Protein AF-A0A1G7DRK3-F1 (afdb_monomer_lite)

Structure (mmCIF, N/CA/C/O backbone):
data_AF-A0A1G7DRK3-F1
#
_entry.id   AF-A0A1G7DRK3-F1
#
loop_
_atom_site.group_PDB
_atom_site.id
_atom_site.type_symbol
_atom_site.label_atom_id
_atom_site.label_alt_id
_atom_site.label_comp_id
_atom_site.label_asym_id
_atom_site.label_entity_id
_atom_site.label_seq_id
_atom_site.pdbx_PDB_ins_code
_atom_site.Cartn_x
_atom_site.Cartn_y
_atom_site.Cartn_z
_atom_site.occupancy
_atom_site.B_iso_or_equiv
_atom_site.auth_seq_id
_atom_site.auth_comp_id
_atom_site.auth_asym_id
_atom_site.auth_atom_id
_atom_site.pdbx_PDB_model_num
ATOM 1 N N . MET A 1 1 ? 15.505 -1.068 -18.587 1.00 38.09 1 MET A N 1
ATOM 2 C CA . MET A 1 1 ? 15.175 -2.431 -18.126 1.00 38.09 1 MET A CA 1
ATOM 3 C C . MET A 1 1 ? 14.873 -2.312 -16.651 1.00 38.09 1 MET A C 1
ATOM 5 O O . MET A 1 1 ? 15.730 -1.809 -15.939 1.00 38.09 1 MET A O 1
ATOM 9 N N . ALA A 1 2 ? 13.656 -2.634 -16.215 1.00 47.28 2 ALA A N 1
ATOM 10 C CA . ALA A 1 2 ? 13.397 -2.759 -14.786 1.00 47.28 2 ALA A CA 1
ATOM 11 C C . ALA A 1 2 ? 14.205 -3.967 -14.313 1.00 47.28 2 ALA A C 1
ATOM 13 O O . ALA A 1 2 ? 13.972 -5.076 -14.792 1.00 47.28 2 ALA A O 1
ATOM 14 N N . ASP A 1 3 ? 15.206 -3.724 -13.476 1.00 49.28 3 ASP A N 1
ATOM 15 C CA . ASP A 1 3 ? 15.995 -4.768 -12.837 1.00 49.28 3 ASP A CA 1
ATOM 16 C C . ASP A 1 3 ? 15.068 -5.435 -11.812 1.00 49.28 3 ASP A C 1
ATOM 18 O O . ASP A 1 3 ? 14.910 -4.987 -10.676 1.00 49.28 3 ASP A O 1
ATOM 22 N N . GLY A 1 4 ? 14.262 -6.379 -12.299 1.00 63.75 4 GLY A N 1
ATOM 23 C CA . GLY A 1 4 ? 13.249 -7.053 -11.509 1.00 63.75 4 GLY A CA 1
ATOM 24 C C . GLY A 1 4 ? 13.946 -7.998 -10.551 1.00 63.75 4 GLY A C 1
ATOM 25 O O . GLY A 1 4 ? 14.377 -9.065 -10.974 1.00 63.75 4 GLY A O 1
ATOM 26 N N . ASP A 1 5 ? 14.066 -7.594 -9.285 1.00 75.56 5 ASP A N 1
ATOM 27 C CA . ASP A 1 5 ? 14.557 -8.433 -8.191 1.00 75.56 5 ASP A CA 1
ATOM 28 C C . ASP A 1 5 ? 13.891 -9.833 -8.274 1.00 75.56 5 ASP A C 1
ATOM 30 O O . ASP A 1 5 ? 12.685 -9.960 -8.025 1.00 75.56 5 ASP A O 1
ATOM 34 N N . PRO A 1 6 ? 14.637 -10.899 -8.639 1.00 79.25 6 PRO A N 1
ATOM 35 C CA . PRO A 1 6 ? 14.065 -12.229 -8.865 1.00 79.25 6 PRO A CA 1
ATOM 36 C C . PRO A 1 6 ? 13.490 -12.864 -7.594 1.00 79.25 6 PRO A C 1
ATOM 38 O O . PRO A 1 6 ? 12.712 -13.825 -7.660 1.00 79.25 6 PRO A O 1
ATOM 41 N N . ALA A 1 7 ? 13.904 -12.390 -6.415 1.00 85.81 7 ALA A N 1
ATOM 42 C CA . ALA A 1 7 ? 13.285 -12.781 -5.157 1.00 85.81 7 ALA A CA 1
ATOM 43 C C . ALA A 1 7 ? 11.914 -12.109 -5.020 1.00 85.81 7 ALA A C 1
ATOM 45 O O . ALA A 1 7 ? 10.926 -12.787 -4.733 1.00 85.81 7 ALA A O 1
ATOM 46 N N . TRP A 1 8 ? 11.832 -10.813 -5.329 1.00 90.75 8 TRP A N 1
ATOM 47 C CA . TRP A 1 8 ? 10.576 -10.072 -5.286 1.00 90.75 8 TRP A CA 1
ATOM 48 C C . TRP A 1 8 ? 9.524 -10.633 -6.239 1.00 90.75 8 TRP A C 1
ATOM 50 O O . TRP A 1 8 ? 8.400 -10.843 -5.805 1.00 90.75 8 TRP A O 1
ATOM 60 N N . THR A 1 9 ? 9.858 -10.980 -7.486 1.00 89.50 9 THR A N 1
ATOM 61 C CA . THR A 1 9 ? 8.869 -11.546 -8.430 1.00 89.50 9 THR A CA 1
ATOM 62 C C . THR A 1 9 ? 8.142 -12.776 -7.866 1.00 89.50 9 THR A C 1
ATOM 64 O O . THR A 1 9 ? 6.960 -12.987 -8.135 1.00 89.50 9 THR A O 1
ATOM 67 N N . ARG A 1 10 ? 8.821 -13.583 -7.038 1.00 90.06 10 ARG A N 1
ATOM 68 C CA . ARG A 1 10 ? 8.223 -14.751 -6.370 1.00 90.06 10 ARG A CA 1
ATOM 69 C C . ARG A 1 10 ? 7.363 -14.363 -5.164 1.00 90.06 10 ARG A C 1
ATOM 71 O O . ARG A 1 10 ? 6.349 -15.010 -4.906 1.00 90.06 10 ARG A O 1
ATOM 78 N N . LEU A 1 11 ? 7.757 -13.319 -4.439 1.00 94.25 11 LEU A N 1
ATOM 79 C CA . LEU A 1 11 ? 7.094 -12.852 -3.219 1.00 94.25 11 LEU A CA 1
ATOM 80 C C . LEU A 1 11 ? 5.983 -11.827 -3.475 1.00 94.25 11 LEU A C 1
ATOM 82 O O . LEU A 1 11 ? 5.108 -11.679 -2.627 1.00 94.25 11 LEU A O 1
ATOM 86 N N . GLU A 1 12 ? 5.952 -11.182 -4.640 1.00 94.75 12 GLU A N 1
ATOM 87 C CA . GLU A 1 12 ? 5.025 -10.098 -4.981 1.00 94.75 12 GLU A CA 1
ATOM 88 C C . GLU A 1 12 ? 3.570 -10.508 -4.751 1.00 94.75 12 GLU A C 1
ATOM 90 O O . GLU A 1 12 ? 2.790 -9.780 -4.143 1.00 94.75 12 GLU A O 1
ATOM 95 N N . SER A 1 13 ? 3.202 -11.721 -5.173 1.00 95.06 13 SER A N 1
ATOM 96 C CA . SER A 1 13 ? 1.843 -12.233 -4.979 1.00 95.06 13 SER A CA 1
ATOM 97 C C . SER A 1 13 ? 1.489 -12.425 -3.503 1.00 95.06 13 SER A C 1
ATOM 99 O O . SER A 1 13 ? 0.324 -12.282 -3.142 1.00 95.06 13 SER A O 1
ATOM 101 N N . ARG A 1 14 ? 2.465 -12.766 -2.649 1.00 95.75 14 ARG A N 1
ATOM 102 C CA . ARG A 1 14 ? 2.270 -12.851 -1.195 1.00 95.75 14 ARG A CA 1
ATOM 103 C C . ARG A 1 14 ? 2.146 -11.452 -0.603 1.00 95.75 14 ARG A C 1
ATOM 105 O O . ARG A 1 14 ? 1.147 -11.198 0.055 1.00 95.75 14 ARG A O 1
ATOM 112 N N . GLY A 1 15 ? 3.086 -10.556 -0.905 1.00 96.69 15 GLY A N 1
ATOM 113 C CA . GLY A 1 15 ? 3.063 -9.170 -0.430 1.00 96.69 15 GLY A CA 1
ATOM 114 C C . GLY A 1 15 ? 1.763 -8.455 -0.787 1.00 96.69 15 GLY A C 1
ATOM 115 O O . GLY A 1 15 ? 1.100 -7.894 0.076 1.00 96.69 15 GLY A O 1
ATOM 116 N N . ARG A 1 16 ? 1.298 -8.599 -2.032 1.00 96.19 16 ARG A N 1
ATOM 117 C CA . ARG A 1 16 ? 0.003 -8.063 -2.470 1.00 96.19 16 ARG A CA 1
ATOM 118 C C . ARG A 1 16 ? -1.175 -8.604 -1.657 1.00 96.19 16 ARG A C 1
ATOM 120 O O . ARG A 1 16 ? -2.067 -7.839 -1.311 1.00 96.19 16 ARG A O 1
ATOM 127 N N . ARG A 1 17 ? -1.198 -9.906 -1.348 1.00 96.56 17 ARG A N 1
ATOM 128 C CA . ARG A 1 17 ? -2.266 -10.485 -0.515 1.00 96.56 17 ARG A CA 1
ATOM 129 C C . ARG A 1 17 ? -2.235 -9.937 0.908 1.00 96.56 17 ARG A C 1
ATOM 131 O O . ARG A 1 17 ? -3.295 -9.638 1.441 1.00 96.56 17 ARG A O 1
ATOM 138 N N . GLU A 1 18 ? -1.056 -9.811 1.508 1.00 97.38 18 GLU A N 1
ATOM 139 C CA . GLU A 1 18 ? -0.918 -9.234 2.849 1.00 97.38 18 GLU A CA 1
ATOM 140 C C . GLU A 1 18 ? -1.345 -7.762 2.873 1.00 97.38 18 GLU A C 1
ATOM 142 O O . GLU A 1 18 ? -2.038 -7.333 3.793 1.00 97.38 18 GLU A O 1
ATOM 147 N N . LEU A 1 19 ? -1.000 -7.010 1.823 1.00 97.00 19 LEU A N 1
ATOM 148 C CA . LEU A 1 19 ? -1.409 -5.621 1.660 1.00 97.00 19 LEU A CA 1
ATOM 149 C C . LEU A 1 19 ? -2.930 -5.488 1.540 1.00 97.00 19 LEU A C 1
ATOM 151 O O . LEU A 1 19 ? -3.522 -4.673 2.243 1.00 97.00 19 LEU A O 1
ATOM 155 N N . GLN A 1 20 ? -3.568 -6.323 0.712 1.00 96.75 20 GLN A N 1
ATOM 156 C CA . GLN A 1 20 ? -5.026 -6.349 0.586 1.00 96.75 20 GLN A CA 1
ATOM 157 C C . GLN A 1 20 ? -5.690 -6.663 1.932 1.00 96.75 20 GLN A C 1
ATOM 159 O O . GLN A 1 20 ? -6.591 -5.952 2.353 1.00 96.75 20 GLN A O 1
ATOM 164 N N . GLN A 1 21 ? -5.189 -7.661 2.664 1.00 96.62 21 GLN A N 1
ATOM 165 C CA . GLN A 1 21 ? -5.720 -7.976 3.991 1.00 96.62 21 GLN A CA 1
ATOM 166 C C . GLN A 1 21 ? -5.502 -6.840 5.001 1.00 96.62 21 GLN A C 1
ATOM 168 O O . GLN A 1 21 ? -6.325 -6.645 5.890 1.00 96.62 21 GLN A O 1
ATOM 173 N N . GLY A 1 22 ? -4.386 -6.112 4.916 1.00 96.94 22 GLY A N 1
ATOM 174 C CA . GLY A 1 22 ? -4.134 -4.938 5.750 1.00 96.94 22 GLY A CA 1
ATOM 175 C C . GLY A 1 22 ? -5.131 -3.814 5.487 1.00 96.94 22 GLY A C 1
ATOM 176 O O . GLY A 1 22 ? -5.681 -3.259 6.434 1.00 96.94 22 GLY A O 1
ATOM 177 N N . LEU A 1 23 ? -5.401 -3.532 4.211 1.00 96.31 23 LEU A N 1
ATOM 178 C CA . LEU A 1 23 ? -6.423 -2.580 3.774 1.00 96.31 23 LEU A CA 1
ATOM 179 C C . LEU A 1 23 ? -7.814 -2.980 4.283 1.00 96.31 23 LEU A C 1
ATOM 181 O O . LEU A 1 23 ? -8.479 -2.176 4.937 1.00 96.31 23 LEU A O 1
ATOM 185 N N . ASP A 1 24 ? -8.189 -4.249 4.106 1.00 96.25 24 ASP A N 1
ATOM 186 C CA . ASP A 1 24 ? -9.466 -4.787 4.582 1.00 96.25 24 ASP A CA 1
ATOM 187 C C . ASP A 1 24 ? -9.602 -4.639 6.113 1.00 96.25 24 ASP A C 1
ATOM 189 O O . ASP A 1 24 ? -10.647 -4.226 6.615 1.00 96.25 24 ASP A O 1
ATOM 193 N N . ARG A 1 25 ? -8.532 -4.919 6.877 1.00 96.06 25 ARG A N 1
ATOM 194 C CA . ARG A 1 25 ? -8.505 -4.751 8.346 1.00 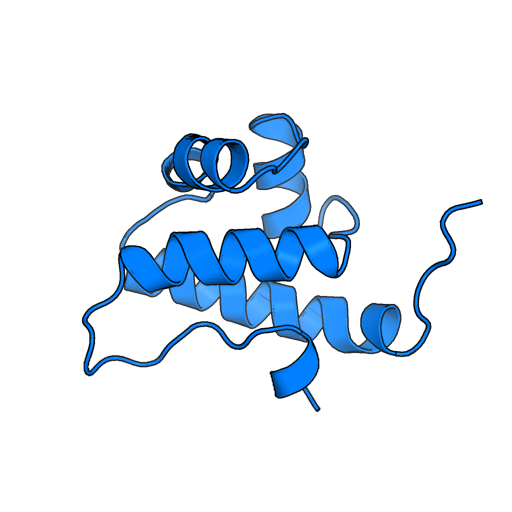96.06 25 ARG A CA 1
ATOM 195 C C . ARG A 1 25 ? -8.605 -3.292 8.780 1.00 96.06 25 ARG A C 1
ATOM 197 O O . ARG A 1 25 ? -9.185 -3.017 9.827 1.00 96.06 25 ARG A O 1
ATOM 204 N N . ALA A 1 26 ? -8.031 -2.376 8.006 1.00 94.06 26 ALA A N 1
ATOM 205 C CA . ALA A 1 26 ? -8.117 -0.943 8.259 1.00 94.06 26 ALA A CA 1
ATOM 206 C C . ALA A 1 26 ? -9.471 -0.346 7.825 1.00 94.06 26 ALA A C 1
ATOM 208 O O . ALA A 1 26 ? -9.749 0.809 8.145 1.00 94.06 26 ALA A O 1
ATOM 209 N N . GLY A 1 27 ? -10.310 -1.106 7.107 1.00 95.00 27 GLY A N 1
ATOM 210 C CA . GLY A 1 27 ? -11.545 -0.597 6.510 1.00 95.00 27 GLY A CA 1
ATOM 211 C C . GLY A 1 27 ? -11.278 0.436 5.413 1.00 95.00 27 GLY A C 1
ATOM 212 O O . GLY A 1 27 ? -12.038 1.394 5.277 1.00 95.00 27 GLY A O 1
ATOM 213 N N . LEU A 1 28 ? -10.169 0.280 4.683 1.00 94.25 28 LEU A N 1
ATOM 214 C CA . LEU A 1 28 ? -9.700 1.220 3.670 1.00 94.25 28 LEU A CA 1
ATOM 215 C C . LEU A 1 28 ? -9.644 0.556 2.301 1.00 94.25 28 LEU A C 1
ATOM 217 O O . LEU A 1 28 ? -9.205 -0.581 2.171 1.00 94.25 28 LEU A O 1
ATOM 221 N N . ASP A 1 29 ? -9.976 1.328 1.275 1.00 91.94 29 ASP A N 1
ATOM 222 C CA . ASP A 1 29 ? -9.638 0.980 -0.099 1.00 91.94 29 ASP A CA 1
ATOM 223 C C . ASP A 1 29 ? -8.259 1.533 -0.470 1.00 91.94 29 ASP A C 1
ATOM 225 O O . ASP A 1 29 ? -7.739 2.465 0.147 1.00 91.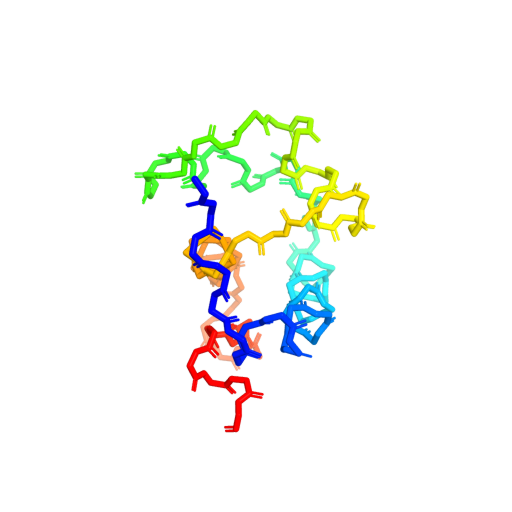94 29 ASP A O 1
ATOM 229 N N . ALA A 1 30 ? -7.663 0.979 -1.524 1.00 89.31 30 ALA A N 1
ATOM 230 C CA . ALA A 1 30 ? -6.334 1.367 -1.987 1.00 89.31 30 ALA A CA 1
ATOM 231 C C . ALA A 1 30 ? -6.233 2.868 -2.350 1.00 89.31 30 ALA A C 1
ATOM 233 O O . ALA A 1 30 ? -5.208 3.501 -2.107 1.00 89.31 30 ALA A O 1
ATOM 234 N N . ASP A 1 31 ? -7.317 3.456 -2.861 1.00 92.19 31 ASP A N 1
ATOM 235 C CA . ASP A 1 31 ? -7.407 4.895 -3.143 1.00 92.19 31 ASP A CA 1
ATOM 236 C C . ASP A 1 31 ? -7.299 5.749 -1.862 1.00 92.19 31 ASP A C 1
ATOM 238 O O . ASP A 1 31 ? -6.648 6.793 -1.841 1.00 92.19 31 ASP A O 1
ATOM 242 N N . ALA A 1 32 ? -7.830 5.258 -0.736 1.00 93.06 32 ALA A N 1
ATOM 243 C CA . ALA A 1 32 ? -7.829 5.975 0.540 1.00 93.06 32 ALA A CA 1
ATOM 244 C C . ALA A 1 32 ? -6.428 6.124 1.164 1.00 93.06 32 ALA A C 1
ATOM 246 O O . ALA A 1 32 ? -6.220 7.004 2.003 1.00 93.06 32 ALA A O 1
ATOM 247 N N . VAL A 1 33 ? -5.465 5.286 0.762 1.00 94.75 33 VAL A N 1
ATOM 248 C CA . VAL A 1 33 ? -4.063 5.350 1.219 1.00 94.75 33 VAL A CA 1
ATOM 249 C C . VAL A 1 33 ? -3.129 6.011 0.201 1.00 94.75 33 VAL A C 1
ATOM 251 O O . VAL A 1 33 ? -1.932 6.139 0.460 1.00 94.75 33 VAL A O 1
ATOM 254 N N . TRP A 1 34 ? -3.650 6.468 -0.944 1.00 97.06 34 TRP A N 1
ATOM 255 C CA . TRP A 1 34 ? -2.833 7.042 -2.016 1.00 97.06 34 TRP A CA 1
ATOM 256 C C . TRP A 1 34 ? -2.093 8.316 -1.588 1.00 97.06 34 TRP A C 1
ATOM 258 O O . TRP A 1 34 ? -0.909 8.468 -1.883 1.00 97.06 34 TRP A O 1
ATOM 268 N N . VAL A 1 35 ? -2.750 9.208 -0.839 1.00 96.25 35 VAL A N 1
ATOM 269 C CA . VAL A 1 35 ? -2.134 10.463 -0.364 1.00 96.25 35 VAL A CA 1
ATOM 270 C C . VAL A 1 35 ? -0.969 10.197 0.599 1.00 96.25 35 VAL A C 1
ATOM 272 O O . VAL A 1 35 ? 0.082 10.838 0.491 1.00 96.25 35 VAL A O 1
ATOM 275 N N . ASP A 1 36 ? -1.113 9.222 1.498 1.00 96.75 36 ASP A N 1
ATOM 276 C CA . ASP A 1 36 ? -0.041 8.825 2.419 1.00 96.75 36 ASP A CA 1
ATOM 277 C C . ASP A 1 36 ? 1.120 8.193 1.640 1.00 96.75 36 ASP A C 1
ATOM 279 O O . ASP A 1 36 ? 2.277 8.569 1.827 1.00 96.75 36 ASP A O 1
ATOM 283 N N . TYR A 1 37 ? 0.813 7.307 0.687 1.00 97.56 37 TYR A N 1
ATOM 284 C CA . TYR A 1 37 ? 1.795 6.720 -0.226 1.00 97.56 37 TYR A CA 1
ATOM 285 C C . TYR A 1 37 ? 2.603 7.788 -0.985 1.00 97.56 37 TYR A C 1
ATOM 287 O O . TYR A 1 37 ? 3.831 7.695 -1.046 1.00 97.56 37 TYR A O 1
ATOM 295 N N . LEU A 1 38 ? 1.953 8.832 -1.515 1.00 97.44 38 LEU A N 1
ATOM 296 C CA . LEU A 1 38 ? 2.643 9.947 -2.176 1.00 97.44 38 LEU A CA 1
ATOM 297 C C . LEU A 1 38 ? 3.546 10.725 -1.214 1.00 97.44 38 LEU A C 1
ATOM 299 O O . LEU A 1 38 ? 4.679 11.053 -1.566 1.00 97.44 38 LEU A O 1
ATOM 303 N N . THR A 1 39 ? 3.078 10.984 0.009 1.00 97.75 39 THR A N 1
ATOM 304 C CA . THR A 1 39 ? 3.853 11.694 1.042 1.00 97.75 39 THR A CA 1
ATOM 305 C C . THR A 1 39 ? 5.124 10.929 1.427 1.00 97.75 39 THR A C 1
ATOM 307 O O . THR A 1 39 ? 6.151 11.535 1.727 1.00 97.75 39 THR A O 1
ATOM 310 N N . LEU A 1 40 ? 5.094 9.598 1.335 1.00 97.56 40 LEU A N 1
ATOM 311 C CA . LEU A 1 40 ? 6.246 8.720 1.561 1.00 97.56 40 LEU A CA 1
ATOM 312 C C . LEU A 1 40 ? 7.177 8.598 0.333 1.00 97.56 40 LEU A C 1
ATOM 314 O O . LEU A 1 40 ? 8.149 7.840 0.349 1.00 97.56 40 LEU A O 1
ATOM 318 N N . GLY A 1 41 ? 6.911 9.344 -0.744 1.00 97.31 41 GLY A N 1
ATOM 319 C CA . GLY A 1 41 ? 7.705 9.330 -1.974 1.00 97.31 41 GLY A CA 1
ATOM 320 C C . GLY A 1 41 ? 7.275 8.257 -2.976 1.00 97.31 41 GLY A C 1
ATOM 321 O O . GLY A 1 41 ? 8.105 7.768 -3.756 1.00 97.31 41 GLY A O 1
ATOM 322 N N . GLY A 1 42 ? 6.009 7.851 -2.923 1.00 97.19 42 GLY A N 1
ATOM 323 C CA . GLY A 1 42 ? 5.339 7.091 -3.966 1.00 97.19 42 GLY A CA 1
ATOM 324 C C . GLY A 1 42 ? 5.158 7.901 -5.253 1.00 97.19 42 GLY A C 1
ATOM 325 O O . GLY A 1 42 ? 5.151 9.129 -5.230 1.00 97.19 42 GLY A O 1
ATOM 326 N N . ALA A 1 43 ? 5.039 7.215 -6.388 1.00 97.00 43 ALA A N 1
ATOM 327 C CA . ALA A 1 43 ? 4.969 7.844 -7.711 1.00 97.00 43 ALA A CA 1
ATOM 328 C C . ALA A 1 43 ? 3.844 7.305 -8.610 1.00 97.00 43 ALA A C 1
ATOM 330 O O . ALA A 1 43 ? 3.629 7.836 -9.700 1.00 97.00 43 ALA A O 1
ATOM 331 N N . LEU A 1 44 ? 3.132 6.255 -8.191 1.00 97.38 44 LEU A N 1
ATOM 332 C CA . LEU A 1 44 ? 1.968 5.760 -8.921 1.00 97.38 44 LEU A CA 1
ATOM 333 C C . LEU A 1 44 ? 0.808 6.763 -8.852 1.00 97.38 44 LEU A C 1
ATOM 335 O O . LEU A 1 44 ? 0.547 7.379 -7.815 1.00 97.38 44 LEU A O 1
ATOM 339 N N . SER A 1 45 ? 0.086 6.885 -9.966 1.00 96.94 45 SER A N 1
ATOM 340 C CA . SER A 1 45 ? -1.238 7.505 -9.972 1.00 96.94 45 SER A CA 1
ATOM 341 C C . SER A 1 45 ? -2.203 6.703 -9.084 1.00 96.94 45 SER A C 1
ATOM 343 O O . SER A 1 45 ? -1.946 5.531 -8.799 1.00 96.94 45 SER A O 1
ATOM 345 N N . ALA A 1 46 ? -3.314 7.310 -8.660 1.00 95.94 46 ALA A N 1
ATOM 346 C CA . ALA A 1 46 ? -4.342 6.609 -7.886 1.00 95.94 46 ALA A CA 1
ATOM 347 C C . ALA A 1 46 ? -4.843 5.351 -8.624 1.00 95.94 46 ALA A C 1
ATOM 349 O O . ALA A 1 46 ? -4.848 4.255 -8.062 1.00 95.94 46 ALA A O 1
ATOM 350 N N . ASP A 1 47 ? -5.137 5.477 -9.923 1.00 96.88 47 ASP A N 1
ATOM 351 C CA . ASP A 1 47 ? -5.572 4.359 -10.767 1.00 96.88 47 ASP A CA 1
ATOM 352 C C . ASP A 1 47 ? -4.512 3.251 -10.877 1.00 96.88 47 ASP A C 1
ATOM 354 O O . ASP A 1 47 ? -4.836 2.064 -10.777 1.00 96.88 47 ASP A O 1
ATOM 358 N N . ASP A 1 48 ? -3.235 3.611 -11.051 1.00 97.19 48 ASP A N 1
ATOM 359 C CA . ASP A 1 48 ? -2.143 2.634 -11.114 1.00 97.19 48 ASP A CA 1
ATOM 360 C C . ASP A 1 48 ? -1.915 1.927 -9.776 1.00 97.19 48 ASP A C 1
ATOM 362 O O . ASP A 1 48 ? -1.607 0.733 -9.765 1.00 97.19 48 ASP A O 1
ATOM 366 N N . LEU A 1 49 ? -2.064 2.639 -8.657 1.00 96.88 49 LEU A N 1
ATOM 367 C CA . LEU A 1 49 ? -1.981 2.067 -7.316 1.00 96.88 49 LEU A CA 1
ATOM 368 C C . LEU A 1 49 ? -3.112 1.055 -7.116 1.00 96.88 49 LEU A C 1
ATOM 370 O O . LEU A 1 49 ? -2.847 -0.093 -6.756 1.00 96.88 49 LEU A O 1
ATOM 374 N N . VAL A 1 50 ? -4.355 1.431 -7.430 1.00 96.62 50 VAL A N 1
ATOM 375 C CA . VAL A 1 50 ? -5.515 0.528 -7.374 1.00 96.62 50 VAL A CA 1
ATOM 376 C C . VAL A 1 50 ? -5.304 -0.685 -8.287 1.00 96.62 50 VAL A C 1
ATOM 378 O O . VAL A 1 50 ? -5.597 -1.819 -7.903 1.00 96.62 50 VAL A O 1
ATOM 381 N N . ALA A 1 51 ? -4.767 -0.493 -9.494 1.00 96.94 51 ALA A N 1
ATOM 382 C CA . ALA A 1 51 ? -4.441 -1.590 -10.399 1.00 96.94 51 ALA A CA 1
ATOM 383 C C . ALA A 1 51 ? -3.345 -2.511 -9.834 1.00 96.94 51 ALA A C 1
ATOM 385 O O . ALA A 1 51 ? -3.459 -3.731 -9.967 1.00 96.94 51 ALA A O 1
ATOM 386 N N . ALA A 1 52 ? -2.314 -1.960 -9.189 1.00 95.81 52 ALA A N 1
ATOM 387 C CA . ALA A 1 52 ? -1.225 -2.728 -8.591 1.00 95.81 52 ALA A CA 1
ATOM 388 C C . ALA A 1 52 ? -1.699 -3.559 -7.388 1.00 95.81 52 ALA A C 1
ATOM 390 O O . ALA A 1 52 ? -1.429 -4.761 -7.323 1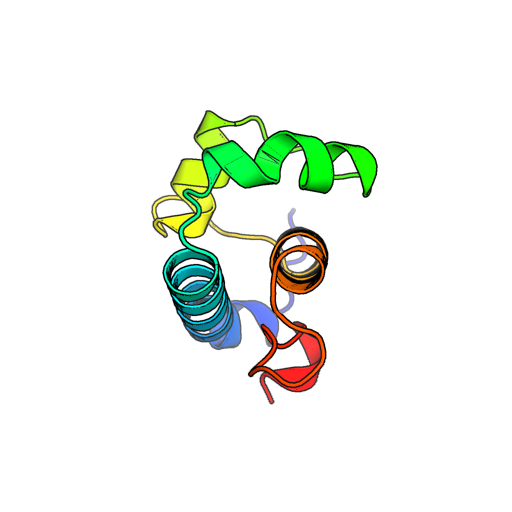.00 95.81 52 ALA A O 1
ATOM 391 N N . VAL A 1 53 ? -2.481 -2.958 -6.486 1.00 95.56 53 VAL A N 1
ATOM 392 C CA . VAL A 1 53 ? -3.084 -3.644 -5.329 1.00 95.56 53 VAL A CA 1
ATOM 393 C C . VAL A 1 53 ? -4.050 -4.744 -5.781 1.00 95.56 53 VAL A C 1
ATOM 395 O O . VAL A 1 53 ? -3.995 -5.858 -5.267 1.00 95.56 53 VAL A O 1
ATOM 398 N N . ALA A 1 54 ? -4.840 -4.497 -6.830 1.00 94.56 54 ALA A N 1
ATOM 399 C CA . ALA A 1 54 ? -5.724 -5.499 -7.432 1.00 94.56 54 ALA A CA 1
ATOM 400 C C . ALA A 1 54 ? -4.990 -6.573 -8.266 1.00 94.56 54 ALA A C 1
ATOM 402 O O . ALA A 1 54 ? -5.626 -7.471 -8.817 1.00 94.56 54 ALA A O 1
ATOM 403 N N . GLY A 1 55 ? -3.665 -6.484 -8.421 1.00 94.81 55 GLY A N 1
ATOM 404 C CA . GLY A 1 55 ? -2.867 -7.443 -9.194 1.00 94.81 55 GLY A CA 1
ATOM 405 C C . GLY A 1 55 ? -3.034 -7.342 -10.711 1.00 94.81 55 GLY A C 1
ATOM 406 O O . GLY A 1 55 ? -2.626 -8.247 -11.433 1.00 94.81 55 GLY A O 1
ATOM 407 N N . ARG A 1 56 ? -3.613 -6.241 -11.203 1.00 96.62 56 ARG A N 1
ATOM 408 C CA . ARG A 1 56 ? -3.726 -5.906 -12.633 1.00 96.62 56 ARG A CA 1
ATOM 409 C C . ARG A 1 56 ? -2.456 -5.250 -13.186 1.00 96.62 56 ARG A C 1
ATOM 411 O O . ARG A 1 56 ? -2.310 -5.120 -14.397 1.00 96.62 56 ARG A O 1
ATOM 418 N N . ARG A 1 57 ? -1.542 -4.846 -12.301 1.00 94.19 57 ARG A N 1
ATOM 419 C CA . ARG A 1 57 ? -0.231 -4.263 -12.596 1.00 94.19 57 ARG A CA 1
ATOM 420 C C . ARG A 1 57 ? 0.810 -4.863 -11.649 1.00 94.19 57 ARG A C 1
ATOM 422 O O . ARG A 1 57 ? 0.484 -5.177 -10.507 1.00 94.19 57 ARG A O 1
ATOM 429 N N . ALA A 1 58 ? 2.049 -4.995 -12.119 1.00 94.12 58 ALA A N 1
ATOM 430 C CA . ALA A 1 58 ? 3.164 -5.380 -11.261 1.00 94.12 58 ALA A CA 1
ATOM 431 C C . ALA A 1 58 ? 3.407 -4.307 -10.190 1.00 94.12 58 ALA A C 1
ATOM 433 O O . ALA A 1 58 ? 3.509 -3.117 -10.508 1.00 94.12 58 ALA A O 1
ATOM 434 N N . LEU A 1 59 ? 3.520 -4.728 -8.935 1.00 94.88 59 LE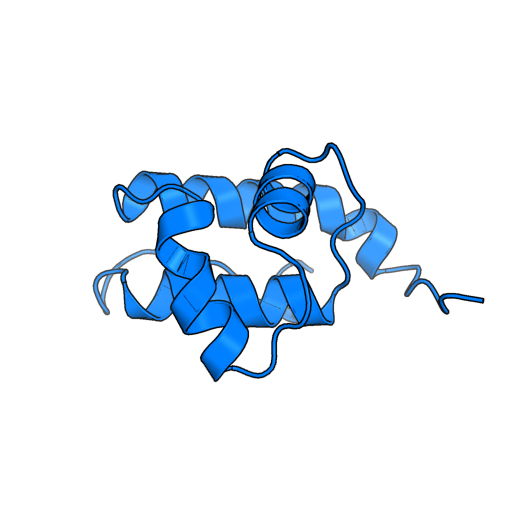U A N 1
ATOM 435 C CA . LEU A 1 59 ? 3.860 -3.840 -7.829 1.00 94.88 59 LEU A CA 1
ATOM 436 C C . LEU A 1 59 ? 5.362 -3.931 -7.580 1.00 94.88 59 LEU A C 1
ATOM 438 O O . LEU A 1 59 ? 5.859 -5.012 -7.289 1.00 94.88 59 LEU A O 1
ATOM 442 N N . ALA A 1 60 ? 6.106 -2.831 -7.701 1.00 94.56 60 ALA A N 1
ATOM 443 C CA . ALA A 1 60 ? 7.536 -2.859 -7.407 1.00 94.56 60 ALA A CA 1
ATOM 444 C C . ALA A 1 60 ? 7.778 -3.047 -5.902 1.00 94.56 60 ALA A C 1
ATOM 446 O O . ALA A 1 60 ? 7.007 -2.562 -5.076 1.00 94.56 60 ALA A O 1
ATOM 447 N N . ARG A 1 61 ? 8.894 -3.691 -5.543 1.00 95.81 61 ARG A N 1
ATOM 448 C CA . ARG A 1 61 ? 9.277 -3.954 -4.146 1.00 95.81 61 ARG A CA 1
ATOM 449 C C . ARG A 1 61 ? 9.243 -2.698 -3.268 1.00 95.81 61 ARG A C 1
ATOM 451 O O . ARG A 1 61 ? 8.683 -2.717 -2.181 1.00 95.81 61 ARG A O 1
ATOM 458 N N . ARG A 1 62 ? 9.795 -1.589 -3.772 1.00 96.25 62 ARG A N 1
ATOM 459 C CA . ARG A 1 62 ? 9.774 -0.298 -3.070 1.00 96.25 62 ARG A CA 1
ATOM 460 C C . ARG A 1 62 ? 8.347 0.202 -2.855 1.00 96.25 62 ARG A C 1
ATOM 462 O O . ARG A 1 62 ? 8.025 0.633 -1.759 1.00 96.25 62 ARG A O 1
ATOM 469 N N . ASP A 1 63 ? 7.504 0.147 -3.884 1.00 97.25 63 ASP A N 1
ATOM 470 C CA . ASP A 1 63 ? 6.120 0.615 -3.781 1.00 97.25 63 ASP A CA 1
ATOM 471 C C . ASP A 1 63 ? 5.306 -0.237 -2.805 1.00 97.25 63 ASP A C 1
ATOM 473 O O . ASP A 1 63 ? 4.517 0.309 -2.041 1.00 97.25 63 ASP A O 1
ATOM 477 N N . HIS A 1 64 ? 5.547 -1.551 -2.762 1.00 97.31 64 HIS A N 1
ATOM 478 C CA . HIS A 1 64 ? 4.986 -2.415 -1.727 1.00 97.31 64 HIS A CA 1
ATOM 479 C C . HIS A 1 64 ? 5.359 -1.939 -0.323 1.00 97.31 64 HIS A C 1
ATOM 481 O O . HIS A 1 64 ? 4.477 -1.824 0.519 1.00 97.31 64 HIS A O 1
ATOM 487 N N . ASP A 1 65 ? 6.630 -1.629 -0.070 1.00 98.12 65 ASP A N 1
ATOM 488 C CA . ASP A 1 65 ? 7.077 -1.228 1.267 1.00 98.12 65 ASP A CA 1
ATOM 489 C C . ASP A 1 65 ? 6.506 0.131 1.687 1.00 98.12 65 ASP A C 1
ATOM 491 O O . ASP A 1 65 ? 6.132 0.312 2.845 1.00 98.12 65 ASP A O 1
ATOM 495 N N . LEU A 1 66 ? 6.349 1.062 0.743 1.00 98.38 66 LEU A N 1
ATOM 496 C CA . LEU A 1 66 ? 5.667 2.333 0.996 1.00 98.38 66 LEU A CA 1
ATOM 497 C C . LEU A 1 66 ? 4.183 2.135 1.321 1.00 98.38 66 LEU A C 1
ATOM 499 O O . LEU A 1 66 ? 3.669 2.754 2.250 1.00 98.38 66 LEU A O 1
ATOM 503 N N . LEU A 1 67 ? 3.494 1.260 0.584 1.00 97.81 67 LEU A N 1
ATOM 504 C CA . LEU A 1 67 ? 2.089 0.944 0.842 1.00 97.81 67 LEU A CA 1
ATOM 505 C C . LEU A 1 67 ? 1.916 0.194 2.163 1.00 97.81 67 LEU A C 1
ATOM 507 O O . LEU A 1 67 ? 1.015 0.519 2.931 1.00 97.81 67 LEU A O 1
ATOM 511 N N . ALA A 1 68 ? 2.799 -0.761 2.461 1.00 98.00 68 ALA A N 1
ATOM 512 C CA . ALA A 1 68 ? 2.826 -1.455 3.740 1.00 98.00 68 ALA A CA 1
ATOM 513 C C . ALA A 1 68 ? 2.985 -0.450 4.882 1.00 98.00 68 ALA A C 1
ATOM 515 O O . ALA A 1 68 ? 2.229 -0.523 5.843 1.00 98.00 68 ALA A O 1
ATOM 516 N N . HIS A 1 69 ? 3.893 0.525 4.753 1.00 98.19 69 HIS A N 1
ATOM 517 C CA . HIS A 1 69 ? 4.056 1.599 5.731 1.00 98.19 69 HIS A CA 1
ATOM 518 C C . HIS A 1 69 ? 2.780 2.438 5.891 1.00 98.19 69 HIS A C 1
ATOM 520 O O . HIS A 1 69 ? 2.276 2.569 7.003 1.00 98.19 69 HIS A O 1
ATOM 526 N N . ALA A 1 70 ? 2.214 2.940 4.789 1.00 97.38 70 ALA A N 1
ATOM 527 C CA . ALA A 1 70 ? 1.001 3.757 4.810 1.00 97.38 70 ALA A CA 1
ATOM 528 C C . ALA A 1 70 ? -0.189 3.031 5.462 1.00 97.38 70 ALA A C 1
ATOM 530 O O . ALA A 1 70 ? -0.877 3.597 6.307 1.00 97.38 70 ALA A O 1
ATOM 531 N N . VAL A 1 71 ? -0.413 1.758 5.118 1.00 97.50 71 VAL A N 1
ATOM 532 C CA . VAL A 1 71 ? -1.481 0.936 5.712 1.00 97.50 71 VAL A CA 1
ATOM 533 C C . VAL A 1 71 ? -1.223 0.697 7.197 1.00 97.50 71 VAL A C 1
ATOM 535 O O . VAL A 1 71 ? -2.128 0.810 8.020 1.00 97.50 71 VAL A O 1
ATOM 538 N N . ASN A 1 72 ? 0.023 0.400 7.551 1.00 97.38 72 ASN A N 1
ATOM 539 C CA . ASN A 1 72 ? 0.444 0.161 8.921 1.00 97.38 72 ASN A CA 1
ATOM 540 C C . ASN A 1 72 ? 0.181 1.369 9.836 1.00 97.38 72 ASN A C 1
ATOM 542 O O . ASN A 1 72 ? -0.259 1.176 10.965 1.00 97.38 72 ASN A O 1
ATOM 546 N N . GLU A 1 73 ? 0.343 2.602 9.364 1.00 95.81 73 GLU A N 1
ATOM 547 C CA . GLU A 1 73 ? 0.008 3.800 10.153 1.00 95.81 73 GLU A CA 1
ATOM 548 C C . GLU A 1 73 ? -1.493 3.939 10.467 1.00 95.81 73 GLU A C 1
ATOM 550 O O . GLU A 1 73 ? -1.873 4.645 11.399 1.00 95.81 73 GLU A O 1
ATOM 555 N N . ARG A 1 74 ? -2.366 3.246 9.725 1.00 95.00 74 ARG A N 1
ATOM 556 C CA . ARG A 1 74 ? -3.823 3.247 9.947 1.00 95.00 74 ARG A CA 1
ATOM 557 C C . ARG A 1 74 ? -4.302 2.096 10.830 1.00 95.00 74 ARG A C 1
ATOM 559 O O . ARG A 1 74 ? -5.433 2.121 11.311 1.00 95.00 74 ARG A O 1
ATOM 566 N N . LEU A 1 75 ? -3.461 1.085 11.033 1.00 95.25 75 LEU A N 1
ATOM 567 C CA . LEU A 1 75 ? -3.773 -0.080 11.852 1.00 95.25 75 LEU A CA 1
ATOM 568 C C . LEU A 1 75 ? -3.493 0.196 13.339 1.00 95.25 75 LEU A C 1
ATOM 570 O O . LEU A 1 75 ? -2.530 0.900 13.657 1.00 95.25 75 LEU A O 1
ATOM 574 N N . PRO A 1 76 ? -4.268 -0.401 14.267 1.00 94.12 76 PRO A N 1
ATOM 575 C CA . PRO A 1 76 ? -3.951 -0.369 15.693 1.00 94.12 76 PRO A CA 1
ATOM 576 C C . PRO A 1 76 ? -2.519 -0.845 15.968 1.00 94.12 76 PRO A C 1
ATOM 578 O O . PRO A 1 76 ? -2.030 -1.782 15.331 1.00 94.12 76 PRO A O 1
ATOM 581 N N . ALA A 1 77 ? -1.843 -0.206 16.924 1.00 90.62 77 ALA A N 1
ATOM 582 C CA . ALA A 1 77 ? -0.434 -0.475 17.221 1.00 90.62 77 ALA A CA 1
ATOM 583 C C . ALA A 1 77 ? -0.179 -1.902 17.746 1.00 90.62 77 ALA A C 1
ATOM 585 O O . ALA A 1 77 ? 0.905 -2.446 17.552 1.00 90.62 77 ALA A O 1
ATOM 586 N N . ASP A 1 78 ? -1.173 -2.507 18.392 1.00 92.75 78 ASP A N 1
ATOM 587 C CA . ASP A 1 78 ? -1.1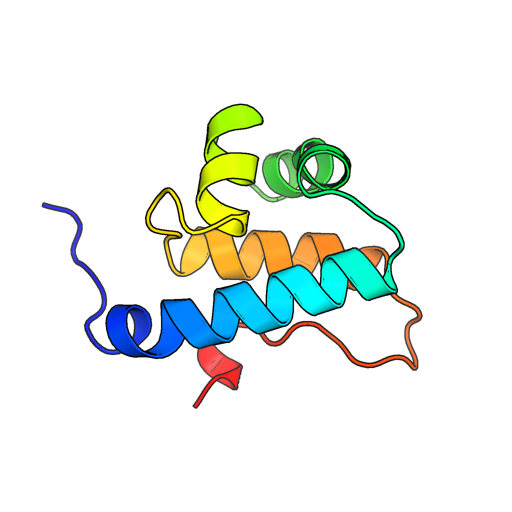71 -3.871 18.927 1.00 92.75 78 ASP A CA 1
ATOM 588 C C . ASP A 1 78 ? -1.724 -4.919 17.940 1.00 92.75 78 ASP A C 1
ATOM 590 O O . ASP A 1 78 ? -1.768 -6.111 18.250 1.00 92.75 78 ASP A O 1
ATOM 594 N N . GLY A 1 79 ? -2.137 -4.489 16.745 1.00 90.75 79 GLY A N 1
ATOM 595 C CA . GLY A 1 79 ? -2.719 -5.341 15.716 1.00 90.75 79 GLY A CA 1
ATOM 596 C C . GLY A 1 79 ? -1.698 -5.984 14.764 1.00 90.75 79 GLY A C 1
ATOM 597 O O . GLY A 1 79 ? -0.524 -5.606 14.722 1.00 90.75 79 GLY A O 1
ATOM 598 N N . PRO A 1 80 ? -2.144 -6.954 13.943 1.00 94.75 80 PRO A N 1
ATOM 599 C CA . PRO A 1 80 ? -1.311 -7.542 12.900 1.00 94.75 80 PRO A CA 1
ATOM 600 C C . PRO A 1 80 ? -0.930 -6.485 11.857 1.00 94.75 80 PRO A C 1
ATOM 602 O O . PRO A 1 80 ? -1.798 -5.825 11.287 1.00 94.75 80 PRO A O 1
ATOM 605 N N . ARG A 1 81 ? 0.371 -6.353 11.592 1.00 97.12 81 ARG A N 1
ATOM 606 C CA . ARG A 1 81 ? 0.938 -5.410 10.618 1.00 97.12 81 ARG A CA 1
ATOM 607 C C . ARG A 1 81 ? 1.043 -6.050 9.234 1.00 97.12 81 ARG A C 1
ATOM 609 O O . ARG A 1 81 ? 1.230 -7.260 9.122 1.00 97.12 81 ARG A O 1
ATOM 616 N N . VAL A 1 82 ? 0.986 -5.232 8.186 1.00 97.69 82 VAL A N 1
ATOM 617 C CA . VAL A 1 82 ? 1.410 -5.634 6.841 1.00 97.69 82 VAL A CA 1
ATOM 618 C C . VAL A 1 82 ? 2.936 -5.791 6.858 1.00 97.69 82 VAL A C 1
ATOM 620 O O . VAL A 1 82 ? 3.625 -4.836 7.232 1.00 97.69 82 VAL A O 1
ATOM 623 N N . PRO A 1 83 ? 3.482 -6.966 6.500 1.00 97.75 83 PRO A N 1
ATOM 624 C CA . PRO A 1 83 ? 4.919 -7.182 6.436 1.00 97.75 83 PRO A CA 1
ATOM 625 C C . PRO A 1 83 ? 5.542 -6.353 5.313 1.00 97.75 83 PRO A C 1
ATOM 627 O O . PRO A 1 83 ? 4.960 -6.213 4.238 1.00 97.75 83 PRO A O 1
ATOM 630 N N . TYR A 1 84 ? 6.753 -5.856 5.541 1.00 97.44 84 TYR A N 1
ATOM 631 C CA . TYR A 1 84 ? 7.609 -5.323 4.485 1.00 97.44 84 TYR A CA 1
ATOM 632 C C . TYR A 1 84 ? 8.184 -6.456 3.629 1.00 97.44 84 TYR A C 1
ATOM 634 O O . TYR A 1 84 ? 8.132 -7.635 3.983 1.00 97.44 84 TYR A O 1
ATOM 642 N N . SER A 1 85 ? 8.727 -6.110 2.467 1.00 95.56 85 SER A N 1
ATOM 643 C CA . SER A 1 85 ? 9.213 -7.064 1.474 1.00 95.56 85 SER A CA 1
ATOM 644 C C . SER A 1 85 ? 10.310 -7.998 1.998 1.00 95.56 85 SER A C 1
ATOM 646 O O . SER A 1 85 ? 10.377 -9.153 1.580 1.00 95.56 85 SER A O 1
ATOM 648 N N . ASP A 1 86 ? 11.137 -7.532 2.933 1.00 94.88 86 ASP A N 1
ATOM 649 C CA . ASP A 1 86 ? 12.18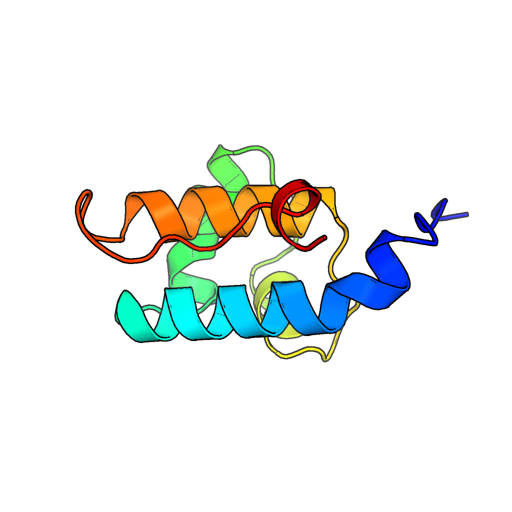5 -8.304 3.608 1.00 94.88 86 ASP A CA 1
ATOM 650 C C . ASP A 1 86 ? 11.655 -9.239 4.710 1.00 94.88 86 ASP A C 1
ATOM 652 O O . ASP A 1 86 ? 12.364 -10.146 5.133 1.00 94.88 86 ASP A O 1
ATOM 656 N N . GLN A 1 87 ? 10.398 -9.071 5.125 1.00 95.44 87 GLN A N 1
ATOM 657 C CA . GLN A 1 87 ? 9.707 -9.906 6.115 1.00 95.44 87 GLN A CA 1
ATOM 658 C C . GLN A 1 87 ? 8.836 -11.000 5.472 1.00 95.44 87 GLN A C 1
ATOM 660 O O . GLN A 1 87 ? 8.181 -11.776 6.168 1.00 95.44 87 GLN A O 1
ATOM 665 N N . LEU A 1 88 ? 8.789 -11.064 4.137 1.00 90.19 88 LEU A N 1
ATOM 666 C CA . LEU A 1 88 ? 7.995 -12.046 3.390 1.00 90.19 88 LEU A CA 1
ATOM 667 C C . LEU A 1 88 ? 8.709 -13.395 3.174 1.00 90.19 88 LEU A C 1
ATOM 669 O O . LEU A 1 88 ? 8.103 -14.290 2.568 1.00 90.19 88 LEU A O 1
ATOM 673 N N . GLY A 1 89 ? 9.957 -13.536 3.636 1.00 78.81 89 GLY A N 1
ATOM 674 C CA . GLY A 1 89 ? 10.830 -14.707 3.475 1.00 78.81 89 GLY A CA 1
ATOM 675 C C . GLY A 1 89 ? 11.105 -15.436 4.779 1.00 78.81 89 GLY A C 1
ATOM 676 O O . GLY A 1 89 ? 11.429 -14.751 5.769 1.00 78.81 89 GLY A O 1
#

Sequence (89 aa):
MADGDPAWTRLESRGRRELQQGLDRAGLDADAVWVDYLTLGGALSADDLVAAVAGRRALARRDHDLLAHAVNERLPADGPRVPYSDQLG

Radius of gyration: 12.04 Å; chains: 1; bounding box: 28×26×37 Å

pLDDT: mean 92.83, std 10.36, range [38.09, 98.38]

Foldseek 3Di:
DPPAPPLCVVLLVVLLVLLVVLCVQLVHQQLRLVVQLVVLVHDDDSVRSNCCSVVVDPQGLVSSQSSQVSSQVSDDPPDDGRDRPVRSD

Organism: Pseudonocardia oroxyli (NCBI:txid366584)

Secondary structure (DSSP, 8-state):
-----HHHHHHHHHHHHHHHHHHHHHT--GGGGHHHHHHTT----HHHHHHHHTTSSPPPHHHHHHHHHHHHHHS-TTSPPPPPGGG--